Protein AF-A0A843V7G2-F1 (afdb_monomer_lite)

pLDDT: mean 82.31, std 16.36, range [40.59, 98.25]

Sequence (170 aa):
MALDEEIKLLSRSLSGFGVDEQSVISTLGKWPREHRHSFRKERSDFYKPDGHHHKFERLNADHVRQLEVEFARFKNAAILWSMHEWERDARWANNVIHGGHPAVVLIEISCTRTPEELLGARRAYHALFHHSIEEDAAQQVQGAVGDVGVRPPLPPSSSSSSSIRVPLGQ

Foldseek 3Di:
DVLVVLLVQCVVQLDDAAHPVVSVCVSVVPDDPVSVVVSLVVPCVQWPQDPPDSPDTDGDVVSVVSSVVRVVVVVVVVVLVPDDLLLNLLVVLVCVLPVVDDCVSVVCCVVPDDPVSVVSNQVNNCVPPVDGSVVSNVVSVVVVVVVPDDDDDDDDDDPPDDDDDDDDDD

Organism: Colocasia esculenta (NCBI:txid4460)

Secondary structure (DSSP, 8-state):
-HHHHHHHHHHHHTSSSS--HHHHHHHHTT--TTHHHHHHHH-TTTEEEPTTTSS-EEEPHHHHHHHHHHHHHHHHHHHHHHS-HHHHHHHHHHHHHTS---THHHHHHHHHS-HHHHHHHHHHHHHHHSS-HHHHHHHHHHHHHHHS---PPPPPP-------PPPP--

Structure (mmCIF, N/CA/C/O backbone):
data_AF-A0A843V7G2-F1
#
_entry.id   AF-A0A843V7G2-F1
#
loop_
_atom_site.group_PDB
_atom_site.id
_atom_site.type_symbol
_atom_site.label_atom_id
_atom_site.label_alt_id
_atom_site.label_comp_id
_atom_site.label_asym_id
_atom_site.label_entity_id
_atom_site.label_seq_id
_atom_site.pdbx_PDB_ins_code
_atom_site.Cartn_x
_atom_site.Cartn_y
_atom_site.Cartn_z
_atom_site.occupancy
_atom_site.B_iso_or_equiv
_atom_site.auth_seq_id
_atom_site.auth_comp_id
_atom_site.auth_asym_id
_atom_site.auth_atom_id
_atom_site.pdbx_PDB_model_num
ATOM 1 N N . MET A 1 1 ? 29.584 -5.791 -20.719 1.00 58.00 1 MET A N 1
ATOM 2 C CA . MET A 1 1 ? 30.047 -6.492 -19.494 1.00 58.00 1 MET A CA 1
ATOM 3 C C . MET A 1 1 ? 29.517 -5.829 -18.225 1.00 58.00 1 MET A C 1
ATOM 5 O O . MET A 1 1 ? 28.645 -6.427 -17.627 1.00 58.00 1 MET A O 1
ATOM 9 N N . ALA A 1 2 ? 29.947 -4.624 -17.815 1.00 80.25 2 ALA A N 1
ATOM 10 C CA . ALA A 1 2 ? 29.366 -3.973 -16.621 1.00 80.25 2 ALA A CA 1
ATOM 11 C C . ALA A 1 2 ? 27.928 -3.460 -16.851 1.00 80.25 2 ALA A C 1
ATOM 13 O O . ALA A 1 2 ? 27.047 -3.704 -16.035 1.00 80.25 2 ALA A O 1
ATOM 14 N N . LEU A 1 3 ? 27.680 -2.816 -17.998 1.00 84.12 3 LEU A N 1
ATOM 15 C CA . LEU A 1 3 ? 26.371 -2.246 -18.330 1.00 84.12 3 LEU A CA 1
ATOM 16 C C . LEU A 1 3 ? 25.275 -3.311 -18.492 1.00 84.12 3 LEU A C 1
ATOM 18 O O . LEU A 1 3 ? 24.198 -3.153 -17.934 1.00 84.12 3 LEU A O 1
ATOM 22 N N . ASP A 1 4 ? 25.550 -4.402 -19.206 1.00 86.06 4 ASP A N 1
ATOM 23 C CA . ASP A 1 4 ? 24.565 -5.469 -19.446 1.00 86.06 4 ASP A CA 1
ATOM 24 C C . ASP A 1 4 ? 24.128 -6.133 -18.125 1.00 86.06 4 ASP A C 1
ATOM 26 O O . ASP A 1 4 ? 22.961 -6.471 -17.938 1.00 86.06 4 ASP A O 1
ATOM 30 N N . GLU A 1 5 ? 25.051 -6.284 -17.167 1.00 87.56 5 GLU A N 1
ATOM 31 C CA . GLU A 1 5 ? 24.729 -6.794 -15.830 1.00 87.56 5 GLU A CA 1
ATOM 32 C C . GLU A 1 5 ? 23.913 -5.785 -15.010 1.00 87.56 5 GLU A C 1
ATOM 34 O O . GLU A 1 5 ? 22.950 -6.173 -14.350 1.00 8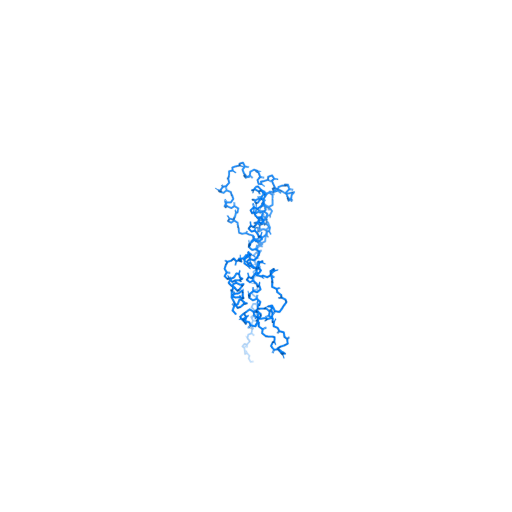7.56 5 GLU A O 1
ATOM 39 N N . GLU A 1 6 ? 24.211 -4.485 -15.101 1.00 89.31 6 GLU A N 1
ATOM 40 C CA . GLU A 1 6 ? 23.381 -3.434 -14.494 1.00 89.31 6 GLU A CA 1
ATOM 41 C C . GLU A 1 6 ? 21.971 -3.383 -15.109 1.00 89.31 6 GLU A C 1
ATOM 43 O O . GLU A 1 6 ? 20.985 -3.218 -14.388 1.00 89.31 6 GLU A O 1
ATOM 48 N N . ILE A 1 7 ? 21.846 -3.572 -16.428 1.00 89.31 7 ILE A N 1
ATOM 49 C CA . ILE A 1 7 ? 20.556 -3.636 -17.128 1.00 89.31 7 ILE A CA 1
ATOM 50 C C . ILE A 1 7 ? 19.748 -4.847 -16.650 1.00 89.31 7 ILE A C 1
ATOM 52 O O . ILE A 1 7 ? 18.564 -4.698 -16.330 1.00 89.31 7 ILE A O 1
ATOM 56 N N . LYS A 1 8 ? 20.371 -6.027 -16.536 1.00 88.50 8 LYS A N 1
ATOM 57 C CA . LYS A 1 8 ? 19.725 -7.231 -15.985 1.00 88.50 8 LYS A CA 1
ATOM 58 C C . LYS A 1 8 ? 19.327 -7.050 -14.525 1.00 88.50 8 LYS A C 1
ATOM 60 O O . LYS A 1 8 ? 18.216 -7.432 -14.156 1.00 88.50 8 LYS A O 1
ATOM 65 N N . LEU A 1 9 ? 20.190 -6.447 -13.707 1.00 89.81 9 LEU A N 1
ATOM 66 C CA . LEU A 1 9 ? 19.906 -6.165 -12.300 1.00 89.81 9 LEU A CA 1
ATOM 67 C C . LEU A 1 9 ? 18.687 -5.247 -12.164 1.00 89.81 9 LEU A C 1
ATOM 69 O O . LEU A 1 9 ? 17.756 -5.573 -11.428 1.00 89.81 9 LEU A O 1
ATOM 73 N N . LEU A 1 10 ? 18.653 -4.157 -12.935 1.00 89.81 10 LEU A N 1
ATOM 74 C CA . LEU A 1 10 ? 17.525 -3.228 -12.983 1.00 89.81 10 LEU A CA 1
ATOM 75 C C . LEU A 1 10 ? 16.262 -3.863 -13.590 1.00 89.81 10 LEU A C 1
ATOM 77 O O . LEU A 1 10 ? 15.138 -3.475 -13.278 1.00 89.81 10 LEU A O 1
ATOM 81 N N . SER A 1 11 ? 16.413 -4.828 -14.498 1.00 88.31 11 SER A N 1
ATOM 82 C CA . SER A 1 11 ? 15.294 -5.634 -14.997 1.00 88.31 11 SER A CA 1
ATOM 83 C C . SER A 1 11 ? 14.693 -6.490 -13.910 1.00 88.31 11 SER A C 1
ATOM 85 O O . SER A 1 11 ? 13.480 -6.455 -13.720 1.00 88.31 11 SER A O 1
ATOM 87 N N . ARG A 1 12 ? 15.536 -7.188 -13.156 1.00 89.31 12 ARG A N 1
ATOM 88 C CA . ARG A 1 12 ? 15.087 -8.036 -12.063 1.00 89.31 12 ARG A CA 1
ATOM 89 C C . ARG A 1 12 ? 14.416 -7.222 -10.958 1.00 89.31 12 ARG A C 1
ATOM 91 O O . ARG A 1 12 ? 13.366 -7.637 -10.485 1.00 89.31 12 ARG A O 1
ATOM 98 N N . SER A 1 13 ? 14.970 -6.062 -10.597 1.00 90.56 13 SER A N 1
ATOM 99 C CA . SER A 1 13 ? 14.420 -5.205 -9.535 1.00 90.56 13 SER A CA 1
ATOM 100 C C . SER A 1 13 ? 13.064 -4.580 -9.868 1.00 90.56 13 SER A C 1
ATOM 102 O O . SER A 1 13 ? 12.342 -4.194 -8.955 1.00 90.56 13 SER A O 1
ATOM 104 N N . LEU A 1 14 ? 12.723 -4.477 -11.157 1.00 88.25 14 LEU A N 1
ATOM 105 C CA . LEU A 1 14 ? 11.458 -3.937 -11.665 1.00 88.25 14 LEU A CA 1
ATOM 106 C C . LEU A 1 14 ? 10.472 -5.033 -12.105 1.00 88.25 14 LEU A C 1
ATOM 108 O O . LEU A 1 14 ? 9.442 -4.724 -12.702 1.00 88.25 14 LEU A O 1
ATOM 112 N N . SER A 1 15 ? 10.801 -6.304 -11.873 1.00 85.50 15 SER A N 1
ATOM 113 C CA . SER A 1 15 ? 10.007 -7.453 -12.308 1.00 85.50 15 SER A CA 1
ATOM 114 C C . SER A 1 15 ? 9.553 -8.296 -11.122 1.00 85.50 15 SER A C 1
ATOM 116 O O . SER A 1 15 ? 10.267 -8.424 -10.132 1.00 85.50 15 SER A O 1
ATOM 118 N N . GLY A 1 16 ? 8.395 -8.938 -11.262 1.00 84.06 16 GLY A N 1
ATOM 119 C CA . GLY A 1 16 ? 7.834 -9.800 -10.226 1.00 84.06 16 GLY A CA 1
ATOM 120 C C . GLY A 1 16 ? 6.973 -9.040 -9.219 1.00 84.06 16 GLY A C 1
ATOM 121 O O . GLY A 1 16 ? 6.267 -8.099 -9.586 1.00 84.06 16 GLY A O 1
ATOM 122 N N . PHE A 1 17 ? 6.984 -9.527 -7.978 1.00 83.44 17 PHE A N 1
ATOM 123 C CA . PHE A 1 17 ? 6.189 -9.031 -6.858 1.00 83.44 17 PHE A CA 1
ATOM 124 C C . PHE A 1 17 ? 7.097 -8.247 -5.907 1.00 83.44 17 PHE A C 1
ATOM 126 O O . PHE A 1 17 ? 8.014 -8.818 -5.319 1.00 83.44 17 PHE A O 1
ATOM 133 N N . GLY A 1 18 ? 6.820 -6.961 -5.741 1.00 83.12 18 GLY A N 1
ATOM 134 C CA . GLY A 1 18 ? 7.693 -5.982 -5.109 1.00 83.12 18 GLY A CA 1
ATOM 135 C C . GLY A 1 18 ? 8.617 -5.281 -6.106 1.00 83.12 18 GLY A C 1
ATOM 136 O O . GLY A 1 18 ? 8.801 -5.720 -7.242 1.00 83.12 18 GLY A O 1
ATOM 137 N N . VAL A 1 19 ? 9.206 -4.178 -5.652 1.00 88.50 19 VAL A N 1
ATOM 138 C CA . VAL A 1 19 ? 10.317 -3.496 -6.318 1.00 88.50 19 VAL A CA 1
ATOM 139 C C . VAL A 1 19 ? 11.510 -3.571 -5.375 1.00 88.50 19 VAL A C 1
ATOM 141 O O . VAL A 1 19 ? 11.350 -3.369 -4.182 1.00 88.50 19 VAL A O 1
ATOM 144 N N . ASP A 1 20 ? 12.705 -3.864 -5.881 1.00 90.81 20 ASP A N 1
ATOM 145 C CA . ASP A 1 20 ? 13.926 -3.683 -5.083 1.00 90.81 20 ASP A CA 1
ATOM 146 C C . ASP A 1 20 ? 14.385 -2.228 -5.225 1.00 90.81 20 ASP A C 1
ATOM 148 O O . ASP A 1 20 ? 15.142 -1.874 -6.138 1.00 90.81 20 ASP A O 1
ATOM 152 N N . GLU A 1 21 ? 13.873 -1.357 -4.349 1.00 88.38 21 GLU A N 1
ATOM 153 C CA . GLU A 1 21 ? 14.086 0.087 -4.446 1.00 88.38 21 GLU A CA 1
ATOM 154 C C . GLU A 1 21 ? 15.564 0.454 -4.297 1.00 88.38 21 GLU A C 1
ATOM 156 O O . GLU A 1 21 ? 16.036 1.378 -4.960 1.00 88.38 21 GLU A O 1
ATOM 161 N N . GLN A 1 22 ? 16.319 -0.284 -3.479 1.00 89.44 22 GLN A N 1
ATOM 162 C CA . GLN A 1 22 ? 17.746 -0.033 -3.271 1.00 89.44 22 GLN A CA 1
ATOM 163 C C . GLN A 1 22 ? 18.543 -0.316 -4.544 1.00 89.44 22 GLN A C 1
ATOM 165 O O . GLN A 1 22 ? 19.365 0.509 -4.959 1.00 89.44 22 GLN A O 1
ATOM 170 N N . SER A 1 23 ? 18.267 -1.433 -5.219 1.00 90.56 23 SER A N 1
ATOM 171 C CA . SER A 1 23 ? 18.882 -1.737 -6.515 1.00 90.56 23 SER A CA 1
ATOM 172 C C . SER A 1 23 ? 18.457 -0.739 -7.592 1.00 90.56 23 SER A C 1
ATOM 174 O O . SER A 1 23 ? 19.298 -0.290 -8.373 1.00 90.56 23 SER A O 1
ATOM 176 N N . VAL A 1 24 ? 17.185 -0.319 -7.619 1.00 90.06 24 VAL A N 1
ATOM 177 C CA . VAL A 1 24 ? 16.699 0.703 -8.565 1.00 90.06 24 VAL A CA 1
ATOM 178 C C . VAL A 1 24 ? 17.412 2.039 -8.349 1.00 90.06 24 VAL A C 1
ATOM 180 O O . VAL A 1 24 ? 17.953 2.594 -9.305 1.00 90.06 24 VAL A O 1
ATOM 183 N N . ILE A 1 25 ? 17.457 2.547 -7.114 1.00 91.19 25 ILE A N 1
ATOM 184 C CA . ILE A 1 25 ? 18.066 3.844 -6.778 1.00 91.19 25 ILE A CA 1
ATOM 185 C C . ILE A 1 25 ? 19.576 3.809 -7.013 1.00 91.19 25 ILE A C 1
ATOM 187 O O . ILE A 1 25 ? 20.124 4.732 -7.613 1.00 91.19 25 ILE A O 1
ATOM 191 N N . SER A 1 26 ? 20.261 2.752 -6.574 1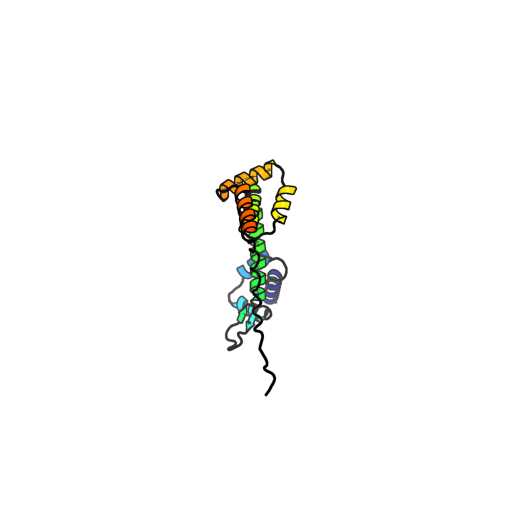.00 90.94 26 SER A N 1
ATOM 192 C CA . SER A 1 26 ? 21.716 2.641 -6.725 1.00 90.94 26 SER A CA 1
ATOM 193 C C . SER A 1 26 ? 22.155 2.498 -8.183 1.00 90.94 26 SER A C 1
ATOM 195 O O . SER A 1 26 ? 23.217 3.014 -8.537 1.00 90.94 26 SER A O 1
ATOM 197 N N . THR A 1 27 ? 21.336 1.854 -9.022 1.00 90.50 27 THR A N 1
ATOM 198 C CA . THR A 1 27 ? 21.589 1.712 -10.462 1.00 90.50 27 THR A CA 1
ATOM 199 C C . THR A 1 27 ? 21.238 3.007 -11.198 1.00 90.50 27 THR A C 1
ATOM 201 O O . THR A 1 27 ? 22.112 3.651 -11.777 1.00 90.50 27 THR A O 1
ATOM 204 N N . LEU A 1 28 ? 19.983 3.467 -11.112 1.00 88.50 28 LEU A N 1
ATOM 205 C CA . LEU A 1 28 ? 19.518 4.662 -11.829 1.00 88.50 28 LEU A CA 1
ATOM 206 C C . LEU A 1 28 ? 20.184 5.955 -11.348 1.00 88.50 28 LEU A C 1
ATOM 208 O O . LEU A 1 28 ? 20.400 6.858 -12.153 1.00 88.50 28 LEU A O 1
ATOM 212 N N . GLY A 1 29 ? 20.537 6.048 -10.064 1.00 89.25 29 GLY A N 1
ATOM 213 C CA . GLY A 1 29 ? 21.202 7.217 -9.485 1.00 89.25 29 GLY A CA 1
ATOM 214 C C . GLY A 1 29 ? 22.630 7.433 -9.992 1.00 89.25 29 GLY A C 1
ATOM 215 O O . GLY A 1 29 ? 23.144 8.544 -9.892 1.00 89.25 29 GLY A O 1
ATOM 216 N N . LYS A 1 30 ? 23.263 6.399 -10.562 1.00 88.00 30 LYS A N 1
ATOM 217 C CA . LYS A 1 30 ? 24.620 6.460 -11.133 1.00 88.00 30 LYS A CA 1
ATOM 218 C C . LYS A 1 30 ? 24.629 6.494 -12.662 1.00 88.00 30 LYS A C 1
ATOM 220 O O . LYS A 1 30 ? 25.678 6.730 -13.252 1.00 88.00 30 LYS A O 1
ATOM 225 N N . TRP A 1 31 ? 23.491 6.237 -13.307 1.00 88.50 31 TRP A N 1
ATOM 226 C CA . TRP A 1 31 ? 23.420 6.036 -14.752 1.00 88.50 31 TRP A CA 1
ATOM 227 C C . TRP A 1 31 ? 23.548 7.335 -15.564 1.00 88.50 31 TRP A C 1
ATOM 229 O O . TRP A 1 31 ? 22.707 8.234 -15.441 1.00 88.50 31 TRP A O 1
ATOM 239 N N . PRO A 1 32 ? 24.528 7.416 -16.484 1.00 84.88 32 PRO A N 1
ATOM 240 C CA . PRO A 1 32 ? 24.582 8.446 -17.513 1.00 84.88 32 PRO A CA 1
ATOM 241 C C . PRO A 1 32 ? 23.384 8.387 -18.471 1.00 84.88 32 PRO A C 1
ATOM 243 O O . PRO A 1 32 ? 22.648 7.397 -18.555 1.00 84.88 32 PRO A O 1
ATOM 246 N N . ARG A 1 33 ? 23.180 9.457 -19.253 1.00 80.50 33 ARG A N 1
ATOM 247 C CA . ARG A 1 33 ? 22.050 9.530 -20.197 1.00 80.50 33 ARG A CA 1
ATOM 248 C C . ARG A 1 33 ? 22.119 8.442 -21.270 1.00 80.50 33 ARG A C 1
ATOM 250 O O . ARG A 1 33 ? 21.070 7.920 -21.643 1.00 80.50 33 ARG A O 1
ATOM 257 N N . GLU A 1 34 ? 23.315 8.085 -21.724 1.00 82.69 34 GLU A N 1
ATOM 258 C CA . GLU A 1 34 ? 23.553 7.060 -22.743 1.00 82.69 34 GLU A CA 1
ATOM 259 C C . GLU A 1 34 ? 23.074 5.655 -22.336 1.00 82.69 34 GLU A C 1
ATOM 261 O O . GLU A 1 34 ? 22.552 4.926 -23.182 1.00 82.69 34 GLU A O 1
ATOM 266 N N . HIS A 1 35 ? 23.128 5.295 -21.047 1.00 86.50 35 HIS A N 1
ATOM 267 C CA . HIS A 1 35 ? 22.710 3.968 -20.565 1.00 86.50 35 HIS A CA 1
ATOM 268 C C . HIS A 1 35 ? 21.201 3.737 -20.728 1.00 86.50 35 HIS A C 1
ATOM 270 O O . HIS A 1 35 ? 20.758 2.611 -20.953 1.00 86.50 35 HIS A O 1
ATOM 276 N N . ARG A 1 36 ? 20.395 4.813 -20.709 1.00 83.19 36 ARG A N 1
ATOM 277 C CA . ARG A 1 36 ? 18.939 4.725 -20.909 1.00 83.19 36 ARG A CA 1
ATOM 278 C C . ARG A 1 36 ? 18.566 4.196 -22.288 1.00 83.19 36 ARG A C 1
ATOM 280 O O . ARG A 1 36 ? 17.533 3.550 -22.415 1.00 83.19 36 ARG A O 1
ATOM 287 N N . HIS A 1 37 ? 19.360 4.489 -23.313 1.00 83.06 37 HIS A N 1
ATOM 288 C CA . HIS A 1 37 ? 19.090 4.001 -24.662 1.00 83.06 37 HIS A CA 1
ATOM 289 C C . HIS A 1 37 ? 19.449 2.515 -24.799 1.00 83.06 37 HIS A C 1
ATOM 291 O O . HIS A 1 37 ? 18.652 1.754 -25.341 1.00 83.06 37 HIS A O 1
ATOM 297 N N . SER A 1 38 ? 20.588 2.082 -24.246 1.00 86.62 38 SER A N 1
ATOM 298 C CA . SER A 1 38 ? 20.968 0.660 -24.216 1.00 86.62 38 SER A CA 1
ATOM 299 C C . SER A 1 38 ? 19.943 -0.184 -23.460 1.00 86.62 38 SER A C 1
ATOM 301 O O . SER A 1 38 ? 19.494 -1.208 -23.961 1.00 86.62 38 SER A O 1
ATOM 303 N N . PHE A 1 39 ? 19.473 0.310 -22.315 1.00 86.44 39 PHE A N 1
ATOM 304 C CA . PHE A 1 39 ? 18.423 -0.333 -21.533 1.00 86.44 39 PHE A CA 1
ATOM 305 C C . PHE A 1 39 ? 17.103 -0.514 -22.294 1.00 86.44 39 PHE A C 1
ATOM 307 O O . PHE A 1 39 ? 16.481 -1.568 -22.199 1.00 86.44 39 PHE A O 1
ATOM 314 N N . ARG A 1 40 ? 16.664 0.495 -23.062 1.00 84.50 40 ARG A N 1
ATOM 315 C CA . ARG A 1 40 ? 15.443 0.370 -23.877 1.00 84.50 40 ARG A CA 1
ATOM 316 C C . ARG A 1 40 ? 15.592 -0.676 -24.974 1.00 84.50 40 ARG A C 1
ATOM 318 O O . ARG A 1 40 ? 14.674 -1.462 -25.178 1.00 84.50 40 ARG A O 1
ATOM 325 N N . LYS A 1 41 ? 16.757 -0.702 -25.631 1.00 82.38 41 LYS A N 1
ATOM 326 C CA . LYS A 1 41 ? 17.068 -1.666 -26.691 1.00 82.38 41 LYS A CA 1
ATOM 327 C C . LYS A 1 41 ? 17.126 -3.102 -26.188 1.00 82.38 41 LYS A C 1
ATOM 329 O O . LYS A 1 41 ? 16.581 -3.984 -26.838 1.00 82.38 41 LYS A O 1
ATOM 334 N N . GLU A 1 42 ? 17.778 -3.337 -25.051 1.00 82.69 42 GLU A N 1
ATOM 335 C CA . GLU A 1 42 ? 17.890 -4.683 -24.476 1.00 82.69 42 GLU A CA 1
ATOM 336 C C . GLU A 1 42 ? 16.564 -5.201 -23.918 1.00 82.69 42 GLU A C 1
ATOM 338 O O . GLU A 1 42 ? 16.365 -6.409 -23.824 1.00 82.69 42 GLU A O 1
ATOM 343 N N . ARG A 1 43 ? 15.636 -4.302 -23.571 1.00 77.00 43 ARG A N 1
ATOM 344 C CA . ARG A 1 43 ? 14.373 -4.654 -22.925 1.00 77.00 43 ARG A CA 1
ATOM 345 C C . ARG A 1 43 ? 13.165 -4.475 -23.851 1.00 77.00 43 ARG A C 1
ATOM 347 O O . ARG A 1 43 ? 12.197 -3.800 -23.495 1.00 77.00 43 ARG A O 1
ATOM 354 N N . SER A 1 44 ? 13.186 -5.118 -25.019 1.00 71.50 44 SER A N 1
ATOM 355 C CA . SER A 1 44 ? 12.081 -5.067 -25.998 1.00 71.50 44 SER A CA 1
ATOM 356 C C . SER A 1 44 ? 10.728 -5.532 -25.441 1.00 71.50 44 SER A C 1
ATOM 358 O O . SER A 1 44 ? 9.683 -5.114 -25.928 1.00 71.50 44 SER A O 1
ATOM 360 N N . ASP A 1 45 ? 10.718 -6.336 -24.377 1.00 74.19 45 ASP A N 1
ATOM 361 C CA . ASP A 1 45 ? 9.483 -6.763 -23.701 1.00 74.1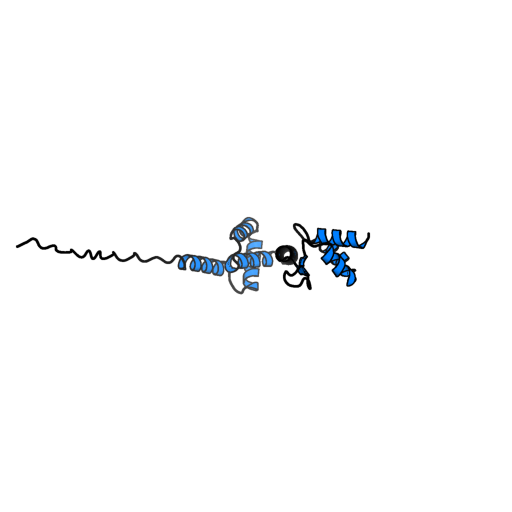9 45 ASP A CA 1
ATOM 362 C C . ASP A 1 45 ? 8.771 -5.592 -22.997 1.00 74.19 45 ASP A C 1
ATOM 364 O O . ASP A 1 45 ? 7.538 -5.529 -22.904 1.00 74.19 45 ASP A O 1
ATOM 368 N N . PHE A 1 46 ? 9.554 -4.622 -22.517 1.00 77.25 46 PHE A N 1
ATOM 369 C CA . PHE A 1 46 ? 9.044 -3.406 -21.894 1.00 77.25 46 PHE A CA 1
ATOM 370 C C . PHE A 1 46 ? 8.768 -2.322 -22.914 1.00 77.25 46 PHE A C 1
ATOM 372 O O . PHE A 1 46 ? 7.878 -1.517 -22.677 1.00 77.25 46 PHE A O 1
ATOM 379 N N . TYR A 1 47 ? 9.478 -2.288 -24.034 1.00 79.31 47 TYR A N 1
ATOM 380 C CA . TYR A 1 47 ? 9.372 -1.206 -25.002 1.00 79.31 47 TYR A CA 1
ATOM 381 C C . TYR A 1 47 ? 8.845 -1.719 -26.341 1.00 79.31 47 TYR A C 1
ATOM 383 O O . TYR A 1 47 ? 9.524 -2.439 -27.063 1.00 79.31 47 TYR A O 1
ATOM 391 N N . LYS A 1 48 ? 7.624 -1.314 -26.696 1.00 76.44 48 LYS A N 1
ATOM 392 C CA . LYS A 1 48 ? 6.994 -1.631 -27.980 1.00 76.44 48 LYS A CA 1
ATOM 393 C C . LYS A 1 48 ? 7.298 -0.520 -28.996 1.00 76.44 48 LYS A C 1
ATOM 395 O O . LYS A 1 48 ? 7.091 0.656 -28.679 1.00 76.44 48 LYS A O 1
ATOM 400 N N . PRO A 1 49 ? 7.761 -0.842 -30.215 1.00 71.44 49 PRO A N 1
ATOM 401 C CA . PRO A 1 49 ? 7.924 0.160 -31.263 1.00 71.44 49 PRO A CA 1
ATOM 402 C C . PRO A 1 49 ? 6.562 0.737 -31.673 1.00 71.44 49 PRO A C 1
ATOM 404 O O . PRO A 1 49 ? 5.585 -0.000 -31.803 1.00 71.44 49 PRO A O 1
ATOM 407 N N . ASP A 1 50 ? 6.487 2.054 -31.883 1.00 68.69 50 ASP A N 1
ATOM 408 C CA . ASP A 1 50 ? 5.246 2.695 -32.326 1.00 68.69 50 ASP A CA 1
ATOM 409 C C . ASP A 1 50 ? 4.959 2.369 -33.805 1.00 68.69 50 ASP A C 1
ATOM 411 O O . ASP A 1 50 ? 5.758 2.676 -34.699 1.00 68.69 50 ASP A O 1
ATOM 415 N N . GLY A 1 51 ? 3.818 1.713 -34.040 1.00 63.38 51 GLY A N 1
ATOM 416 C CA . GLY A 1 51 ? 3.499 0.926 -35.239 1.00 63.38 51 GLY A CA 1
ATOM 417 C C . GLY A 1 51 ? 3.335 1.682 -36.561 1.00 63.38 51 GLY A C 1
ATOM 418 O O . GLY A 1 51 ? 3.003 1.053 -37.557 1.00 63.38 51 GLY A O 1
ATOM 419 N N . HIS A 1 52 ? 3.572 2.995 -36.606 1.00 58.75 52 HIS A N 1
ATOM 420 C CA . HIS A 1 52 ? 3.461 3.775 -37.845 1.00 58.75 52 HIS A CA 1
ATOM 421 C C . HIS A 1 52 ? 4.779 4.361 -38.357 1.00 58.75 52 HIS A C 1
ATOM 423 O O . HIS A 1 52 ? 4.907 4.589 -39.559 1.00 58.75 52 HIS A O 1
ATOM 429 N N . HIS A 1 53 ? 5.770 4.600 -37.490 1.00 59.78 53 HIS A N 1
ATOM 430 C CA . HIS A 1 53 ? 6.989 5.301 -37.909 1.00 59.78 53 HIS A CA 1
ATOM 431 C C . HIS A 1 53 ? 8.294 4.812 -37.266 1.00 59.78 53 HIS A C 1
ATOM 433 O O . HIS A 1 53 ? 9.340 5.318 -37.660 1.00 59.78 53 HIS A O 1
ATOM 439 N N . HIS A 1 54 ? 8.278 3.882 -36.296 1.00 62.62 54 HIS A N 1
ATOM 440 C CA . HIS A 1 54 ? 9.484 3.418 -35.574 1.00 62.62 54 HIS A CA 1
ATOM 441 C C . HIS A 1 54 ? 10.390 4.550 -35.029 1.00 62.62 54 HIS A C 1
ATOM 443 O O . HIS A 1 54 ? 11.564 4.337 -34.742 1.00 62.62 54 HIS A O 1
ATOM 449 N N . LYS A 1 55 ? 9.857 5.773 -34.877 1.00 67.44 55 LYS A N 1
ATOM 450 C CA . LYS A 1 55 ? 10.601 6.957 -34.410 1.00 67.44 55 LYS A CA 1
ATOM 451 C C . LYS A 1 55 ? 10.705 7.025 -32.887 1.00 67.44 55 LYS A C 1
ATOM 453 O O . LYS A 1 55 ? 11.475 7.825 -32.364 1.00 67.44 55 LYS A O 1
ATOM 458 N N . PHE A 1 56 ? 9.901 6.230 -32.185 1.00 72.38 56 PHE A N 1
ATOM 459 C CA . PHE A 1 56 ? 9.790 6.245 -30.736 1.00 72.38 56 PHE A CA 1
ATOM 460 C C . PHE A 1 56 ? 9.403 4.861 -30.197 1.00 72.38 56 PHE A C 1
ATOM 462 O O . PHE A 1 56 ? 8.638 4.120 -30.818 1.00 72.38 56 PHE A O 1
ATOM 469 N N . GLU A 1 57 ? 9.942 4.538 -29.025 1.00 75.88 57 GLU A N 1
ATOM 470 C CA . GLU A 1 57 ? 9.719 3.299 -28.284 1.00 75.88 57 GLU A CA 1
ATOM 471 C C . GLU A 1 57 ? 8.746 3.582 -27.132 1.00 75.88 57 GLU A C 1
ATOM 473 O O . GLU A 1 57 ? 9.068 4.322 -26.198 1.00 75.88 57 GLU A O 1
ATOM 478 N N . ARG A 1 58 ? 7.542 3.007 -27.188 1.00 80.62 58 ARG A N 1
ATOM 479 C CA . ARG A 1 58 ? 6.521 3.169 -26.147 1.00 80.62 58 ARG A CA 1
ATOM 480 C C . ARG A 1 58 ? 6.728 2.143 -25.046 1.00 80.62 58 ARG A C 1
ATOM 482 O O . ARG A 1 58 ? 6.868 0.958 -25.324 1.00 80.62 58 ARG A O 1
ATOM 489 N N . LEU A 1 59 ? 6.667 2.579 -23.792 1.00 81.94 59 LEU A N 1
ATOM 490 C CA . LEU A 1 59 ? 6.620 1.656 -22.661 1.00 81.94 59 LEU A CA 1
ATOM 491 C C . LEU A 1 59 ? 5.304 0.860 -22.708 1.00 81.94 59 LEU A C 1
ATOM 493 O O . LEU A 1 59 ? 4.229 1.412 -22.951 1.00 81.94 59 LEU A O 1
ATOM 497 N N . ASN A 1 60 ? 5.401 -0.448 -22.517 1.00 85.69 60 ASN A N 1
ATOM 498 C CA . ASN A 1 60 ? 4.292 -1.381 -22.550 1.00 85.69 60 ASN A CA 1
ATOM 499 C C . ASN A 1 60 ? 3.338 -1.072 -21.390 1.00 85.69 60 ASN A C 1
ATOM 501 O O . ASN A 1 60 ? 3.755 -1.067 -20.232 1.00 85.69 60 ASN A O 1
ATOM 505 N N . ALA A 1 61 ? 2.065 -0.834 -21.706 1.00 86.44 61 ALA A N 1
ATOM 506 C CA . ALA A 1 61 ? 1.052 -0.446 -20.729 1.00 86.44 61 ALA A CA 1
ATOM 507 C C . ALA A 1 61 ? 0.895 -1.472 -19.595 1.00 86.44 61 ALA A C 1
ATOM 509 O O . ALA A 1 61 ? 0.700 -1.079 -18.449 1.00 86.44 61 ALA A O 1
ATOM 510 N N . ASP A 1 62 ? 1.056 -2.767 -19.884 1.00 86.50 62 ASP A N 1
ATOM 511 C CA . ASP A 1 62 ? 0.978 -3.814 -18.859 1.00 86.50 62 ASP A CA 1
ATOM 512 C C . ASP A 1 62 ? 2.099 -3.675 -17.822 1.00 86.50 62 ASP A C 1
ATOM 514 O O . ASP A 1 62 ? 1.849 -3.766 -16.620 1.00 86.50 62 ASP A O 1
ATOM 518 N N . HIS A 1 63 ? 3.317 -3.370 -18.281 1.00 83.94 63 HIS A N 1
ATOM 519 C CA . HIS A 1 63 ? 4.461 -3.117 -17.408 1.00 83.94 63 HIS A CA 1
ATOM 520 C C . HIS A 1 63 ? 4.319 -1.798 -16.643 1.00 83.94 63 HIS A C 1
ATOM 522 O O . HIS A 1 63 ? 4.688 -1.741 -15.474 1.00 83.94 63 HIS A O 1
ATOM 528 N N . VAL A 1 64 ? 3.754 -0.752 -17.262 1.00 87.56 64 VAL A N 1
ATOM 529 C CA . VAL A 1 64 ? 3.420 0.498 -16.551 1.00 87.56 64 VAL A CA 1
ATOM 530 C C . VAL A 1 64 ? 2.475 0.198 -15.397 1.00 87.56 64 VAL A C 1
ATOM 532 O O . VAL A 1 64 ? 2.785 0.528 -14.257 1.00 87.56 64 VAL A O 1
ATOM 535 N N . ARG A 1 65 ? 1.370 -0.499 -15.678 1.00 90.31 65 ARG A N 1
ATOM 536 C CA . ARG A 1 65 ? 0.369 -0.850 -14.671 1.00 90.31 65 ARG A CA 1
ATOM 537 C C . ARG A 1 65 ? 0.960 -1.712 -13.557 1.00 90.31 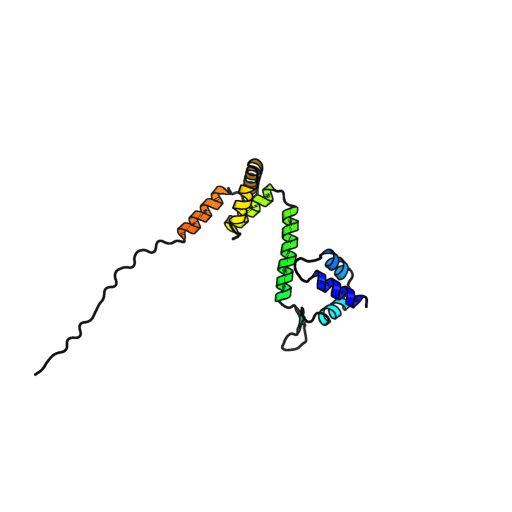65 ARG A C 1
ATOM 539 O O . ARG A 1 65 ? 0.653 -1.491 -12.391 1.00 90.31 65 ARG A O 1
ATOM 546 N N . GLN A 1 66 ? 1.809 -2.684 -13.897 1.00 89.44 66 GLN A N 1
ATOM 547 C CA . GLN A 1 66 ? 2.504 -3.498 -12.899 1.00 89.44 66 GLN A CA 1
ATOM 548 C C . GLN A 1 66 ? 3.357 -2.626 -11.974 1.00 89.44 66 GLN A C 1
ATOM 550 O O . GLN A 1 66 ? 3.230 -2.727 -10.759 1.00 89.44 66 GLN A O 1
ATOM 555 N N . LEU A 1 67 ? 4.186 -1.741 -12.531 1.00 89.44 67 LEU A N 1
ATOM 556 C CA . LEU A 1 67 ? 5.024 -0.853 -11.729 1.00 89.44 67 LEU A CA 1
ATOM 557 C C . LEU A 1 67 ? 4.188 0.090 -10.861 1.00 89.44 67 LEU A C 1
ATOM 559 O O . LEU A 1 67 ? 4.500 0.259 -9.688 1.00 89.44 67 LEU A O 1
ATOM 563 N N . GLU A 1 68 ? 3.110 0.665 -11.395 1.00 91.88 68 GLU A N 1
ATOM 564 C CA . GLU A 1 68 ? 2.195 1.512 -10.623 1.00 91.88 68 GLU A CA 1
ATOM 565 C C . GLU A 1 68 ? 1.628 0.776 -9.406 1.00 91.88 68 GLU A C 1
ATOM 567 O O . GLU A 1 68 ? 1.633 1.326 -8.303 1.00 91.88 68 GLU A O 1
ATOM 572 N N . VAL A 1 69 ? 1.197 -0.476 -9.583 1.00 92.62 69 VAL A N 1
ATOM 573 C CA . VAL A 1 69 ? 0.707 -1.315 -8.483 1.00 92.62 69 VAL A CA 1
ATOM 574 C C . VAL A 1 69 ? 1.817 -1.584 -7.471 1.00 92.62 69 VAL A C 1
ATOM 576 O O . VAL A 1 69 ? 1.616 -1.355 -6.281 1.00 92.62 69 VAL A O 1
ATOM 579 N N . GLU A 1 70 ? 2.994 -2.024 -7.909 1.00 92.06 70 GLU A N 1
ATOM 580 C CA . GLU A 1 70 ? 4.076 -2.405 -6.996 1.00 92.06 70 GLU A CA 1
ATOM 581 C C . GLU A 1 70 ? 4.645 -1.209 -6.215 1.00 92.06 70 GLU A C 1
ATOM 583 O O . GLU A 1 70 ? 4.803 -1.281 -4.993 1.00 92.06 70 GLU A O 1
ATOM 588 N N . PHE A 1 71 ? 4.837 -0.057 -6.863 1.00 90.56 71 PHE A N 1
ATOM 589 C CA . PHE A 1 71 ? 5.235 1.169 -6.167 1.00 90.56 71 PHE A CA 1
ATOM 590 C C . PHE A 1 71 ? 4.138 1.690 -5.232 1.00 90.56 71 PHE A C 1
ATOM 592 O O . PHE A 1 71 ? 4.441 2.172 -4.136 1.00 90.56 71 PHE A O 1
ATOM 599 N N . ALA A 1 72 ? 2.860 1.586 -5.618 1.00 91.62 72 ALA A N 1
ATOM 600 C CA . ALA A 1 72 ? 1.759 1.946 -4.730 1.00 91.62 72 ALA A CA 1
ATOM 601 C C . ALA A 1 72 ? 1.728 1.049 -3.489 1.00 91.62 72 ALA A C 1
ATOM 603 O O . ALA A 1 72 ? 1.519 1.550 -2.386 1.00 91.62 72 ALA A O 1
ATOM 604 N N . ARG A 1 73 ? 1.991 -0.253 -3.643 1.00 89.00 73 ARG A N 1
ATOM 605 C CA . ARG A 1 73 ? 2.069 -1.201 -2.528 1.00 89.00 73 ARG A CA 1
ATOM 606 C C . ARG A 1 73 ? 3.176 -0.837 -1.546 1.00 89.00 73 ARG A C 1
ATOM 608 O O . ARG A 1 73 ? 2.890 -0.746 -0.353 1.00 89.00 73 ARG A O 1
ATOM 615 N N . PHE A 1 74 ? 4.391 -0.567 -2.029 1.00 87.19 74 PHE A N 1
ATOM 616 C CA . PHE A 1 74 ? 5.498 -0.133 -1.171 1.00 87.19 74 PHE A CA 1
ATOM 617 C C . PHE A 1 74 ? 5.168 1.170 -0.435 1.00 87.19 74 PHE A C 1
ATOM 619 O O . PHE A 1 74 ? 5.249 1.235 0.792 1.00 87.19 74 PHE A O 1
ATOM 626 N N . LYS A 1 75 ? 4.708 2.189 -1.173 1.00 91.56 75 LYS A N 1
ATOM 627 C CA . LYS A 1 75 ? 4.296 3.477 -0.603 1.00 91.56 75 LYS A CA 1
ATOM 628 C C . LYS A 1 75 ? 3.246 3.291 0.494 1.00 91.56 75 LYS A C 1
ATOM 630 O O . LYS A 1 75 ? 3.381 3.853 1.576 1.00 91.56 75 LYS A O 1
ATOM 635 N N . ASN A 1 76 ? 2.208 2.501 0.227 1.00 90.44 76 ASN A N 1
ATOM 636 C CA . ASN A 1 76 ? 1.123 2.277 1.176 1.00 90.44 76 ASN A CA 1
ATOM 637 C C . ASN A 1 76 ? 1.615 1.532 2.422 1.00 90.44 76 ASN A C 1
ATOM 639 O O . ASN A 1 76 ? 1.244 1.912 3.528 1.00 90.44 76 ASN A O 1
ATOM 643 N N . ALA A 1 77 ? 2.480 0.526 2.267 1.00 89.81 77 ALA A N 1
ATOM 644 C CA . ALA A 1 77 ? 3.076 -0.187 3.394 1.00 89.81 77 ALA A CA 1
ATOM 645 C C . ALA A 1 77 ? 3.935 0.740 4.269 1.00 89.81 77 ALA A C 1
ATOM 647 O O . ALA A 1 77 ? 3.781 0.738 5.489 1.00 89.81 77 ALA A O 1
ATOM 648 N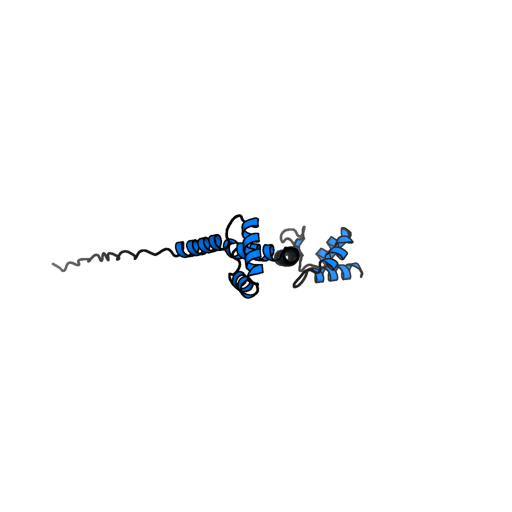 N . ALA A 1 78 ? 4.781 1.574 3.654 1.00 92.06 78 ALA A N 1
ATOM 649 C CA . ALA A 1 78 ? 5.614 2.541 4.367 1.00 92.06 78 ALA A CA 1
ATOM 650 C C . ALA A 1 78 ? 4.769 3.568 5.139 1.00 92.06 78 ALA A C 1
ATOM 652 O O . ALA A 1 78 ? 5.020 3.825 6.317 1.00 92.06 78 ALA A O 1
ATOM 653 N N . ILE A 1 79 ? 3.723 4.104 4.499 1.00 93.50 79 ILE A N 1
ATOM 654 C CA . ILE A 1 79 ? 2.780 5.033 5.132 1.00 93.50 79 ILE A CA 1
ATOM 655 C C . ILE A 1 79 ? 2.074 4.355 6.312 1.00 93.50 79 ILE A C 1
ATOM 657 O O . ILE A 1 79 ? 2.110 4.885 7.420 1.00 93.50 79 ILE A O 1
ATOM 661 N N . LEU A 1 80 ? 1.486 3.171 6.106 1.00 91.38 80 LEU A N 1
ATOM 662 C CA . LEU A 1 80 ? 0.781 2.436 7.159 1.00 91.38 80 LEU A CA 1
ATOM 663 C C . LEU A 1 80 ? 1.698 2.153 8.347 1.00 91.38 80 LEU A C 1
ATOM 665 O O . LEU A 1 80 ? 1.292 2.381 9.485 1.00 91.38 80 LEU A O 1
ATOM 669 N N . TRP A 1 81 ? 2.928 1.703 8.094 1.00 92.56 81 TRP A N 1
ATOM 670 C CA . TRP A 1 81 ? 3.916 1.435 9.137 1.00 92.56 81 TRP A CA 1
ATOM 671 C C . TRP A 1 81 ? 4.246 2.684 9.963 1.00 92.56 81 TRP A C 1
ATOM 673 O O . TRP A 1 81 ? 4.363 2.586 11.180 1.00 92.56 81 TRP A O 1
ATOM 683 N N . SER A 1 82 ? 4.320 3.855 9.325 1.00 96.12 82 SER A N 1
ATOM 684 C CA . SER A 1 82 ? 4.626 5.126 9.997 1.00 96.12 82 SER A CA 1
ATOM 685 C C . SER A 1 82 ? 3.467 5.736 10.799 1.00 96.12 82 SER A C 1
ATOM 687 O O . SER A 1 82 ? 3.696 6.627 11.615 1.00 96.12 82 SER A O 1
ATOM 689 N N . MET A 1 83 ? 2.228 5.286 10.576 1.00 95.62 83 MET A N 1
ATOM 690 C CA . MET A 1 83 ? 1.042 5.807 11.264 1.00 95.62 83 MET A CA 1
ATOM 691 C C . MET A 1 83 ? 0.918 5.275 12.691 1.00 95.62 83 MET A C 1
ATOM 693 O O . MET A 1 83 ? 1.213 4.107 12.959 1.00 95.62 83 MET A O 1
ATOM 697 N N . HIS A 1 84 ? 0.359 6.110 13.572 1.00 97.12 84 HIS A N 1
ATOM 698 C CA . HIS A 1 84 ? -0.143 5.660 14.867 1.00 97.12 84 HIS A CA 1
ATOM 699 C C . HIS A 1 84 ? -1.197 4.561 14.658 1.00 97.12 84 HIS A C 1
ATOM 701 O O . HIS A 1 84 ? -2.042 4.672 13.769 1.00 97.12 84 HIS A O 1
ATOM 707 N N . GLU A 1 85 ? -1.189 3.516 15.485 1.00 95.50 85 GLU A N 1
ATOM 708 C CA . GLU A 1 85 ? -2.100 2.367 15.351 1.00 95.50 85 GLU A CA 1
ATOM 709 C C . GLU A 1 85 ? -3.583 2.778 15.344 1.00 95.50 85 GLU A C 1
ATOM 711 O O . GLU A 1 85 ? -4.335 2.367 14.465 1.00 95.50 85 GLU A O 1
ATOM 716 N N . TRP A 1 86 ? -3.981 3.699 16.228 1.00 97.88 86 TRP A N 1
ATOM 717 C CA . TRP A 1 86 ? -5.340 4.256 16.245 1.00 97.88 86 TRP A CA 1
ATOM 718 C C . TRP A 1 86 ? -5.707 5.021 14.966 1.00 97.88 86 TRP A C 1
ATOM 720 O O . TRP A 1 86 ? -6.829 4.896 14.484 1.00 97.88 86 TRP A O 1
ATOM 730 N N . GLU A 1 87 ? -4.780 5.803 14.400 1.00 97.38 87 GLU A N 1
ATOM 731 C CA . GLU A 1 87 ? -5.009 6.488 13.119 1.00 97.38 87 GLU A CA 1
ATOM 732 C C . GLU A 1 87 ? -5.146 5.472 11.983 1.00 97.38 87 GLU A C 1
ATOM 734 O O . GLU A 1 87 ? -6.008 5.623 11.116 1.00 97.38 87 GLU A O 1
ATOM 739 N N . ARG A 1 88 ? -4.311 4.430 11.990 1.00 96.44 88 ARG A N 1
ATOM 740 C CA . ARG A 1 88 ? -4.333 3.371 10.983 1.00 96.44 88 ARG A CA 1
ATOM 741 C C . ARG A 1 88 ? -5.696 2.685 10.945 1.00 96.44 88 ARG A C 1
ATOM 743 O O . ARG A 1 88 ? -6.296 2.592 9.876 1.00 96.44 88 ARG A O 1
ATOM 750 N N . ASP A 1 89 ? -6.190 2.256 12.101 1.00 96.62 89 ASP A N 1
ATOM 751 C CA . ASP A 1 89 ? -7.475 1.564 12.215 1.00 96.62 89 ASP A CA 1
ATOM 752 C C . ASP A 1 89 ? -8.647 2.506 11.873 1.00 96.62 89 ASP A C 1
ATOM 754 O O . ASP A 1 89 ? -9.576 2.107 11.169 1.00 96.62 89 ASP A O 1
ATOM 758 N N . ALA A 1 90 ? -8.567 3.788 12.254 1.00 97.00 90 ALA A N 1
ATOM 759 C CA . ALA A 1 90 ? -9.551 4.801 11.870 1.00 97.00 90 ALA A CA 1
ATOM 760 C C . ALA A 1 90 ? -9.620 5.017 10.347 1.00 97.00 90 ALA A C 1
ATOM 762 O O . ALA A 1 90 ? -10.702 5.034 9.758 1.00 97.00 90 ALA A O 1
ATOM 763 N N . ARG A 1 91 ? -8.471 5.151 9.677 1.00 95.75 91 ARG A N 1
ATOM 764 C CA . ARG A 1 91 ? -8.424 5.299 8.214 1.00 95.75 91 ARG A CA 1
ATOM 765 C C . ARG A 1 91 ? -8.936 4.053 7.501 1.00 95.75 91 ARG A C 1
ATOM 767 O O . ARG A 1 91 ? -9.634 4.186 6.498 1.00 95.75 91 ARG A O 1
ATOM 774 N N . TRP A 1 92 ? -8.632 2.860 8.013 1.00 95.25 92 TRP A N 1
ATOM 775 C CA . TRP A 1 92 ? -9.191 1.621 7.473 1.00 95.25 92 TRP A CA 1
ATOM 776 C C . TRP A 1 92 ? -10.707 1.563 7.615 1.00 95.25 92 TRP A C 1
ATOM 778 O O . TRP A 1 92 ? -11.375 1.218 6.642 1.00 95.25 92 TRP A O 1
ATOM 788 N N . ALA A 1 93 ? -11.259 1.968 8.761 1.00 95.75 93 ALA A N 1
ATOM 789 C CA . ALA A 1 93 ? -12.704 2.053 8.934 1.00 95.75 93 ALA A CA 1
ATOM 790 C C . ALA A 1 93 ? -13.344 2.998 7.906 1.00 95.75 93 ALA A C 1
ATOM 792 O O . ALA A 1 93 ? -14.281 2.604 7.214 1.00 95.75 93 ALA A O 1
ATOM 793 N N . ASN A 1 94 ? -12.773 4.190 7.714 1.00 95.38 94 ASN A N 1
ATOM 794 C CA . ASN A 1 94 ? -13.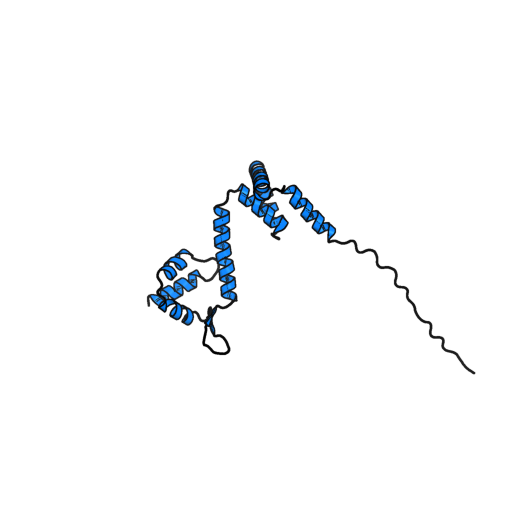263 5.162 6.733 1.00 95.38 94 ASN A CA 1
ATOM 795 C C . ASN A 1 94 ? -13.204 4.604 5.300 1.00 95.38 94 ASN A C 1
ATOM 797 O O . ASN A 1 94 ? -14.135 4.758 4.515 1.00 95.38 94 ASN A O 1
ATOM 801 N N . ASN A 1 95 ? -12.116 3.910 4.964 1.00 93.69 95 ASN A N 1
ATOM 802 C CA . ASN A 1 95 ? -11.925 3.278 3.662 1.00 93.69 95 ASN A CA 1
ATOM 803 C C . ASN A 1 95 ? -12.900 2.118 3.406 1.00 93.69 95 ASN A C 1
ATOM 805 O O . ASN A 1 95 ? -13.279 1.887 2.259 1.00 93.69 95 ASN A O 1
ATOM 809 N N . VAL A 1 96 ? -13.310 1.380 4.438 1.00 94.62 96 VAL A N 1
ATOM 810 C CA . VAL A 1 96 ? -14.341 0.339 4.309 1.00 94.62 96 VAL A CA 1
ATOM 811 C C . VAL A 1 96 ? -15.721 0.963 4.140 1.00 94.62 96 VAL A C 1
ATOM 813 O O . VAL A 1 96 ? -16.469 0.536 3.267 1.00 94.62 96 VAL A O 1
ATOM 816 N N . ILE A 1 97 ? -16.045 1.987 4.933 1.00 93.62 97 ILE A N 1
ATOM 817 C CA . ILE A 1 97 ? -17.363 2.627 4.886 1.00 93.62 97 ILE A CA 1
ATOM 818 C C . ILE A 1 97 ? -17.556 3.373 3.560 1.00 93.62 97 ILE A C 1
ATOM 820 O O . ILE A 1 97 ? -18.563 3.162 2.892 1.00 93.62 97 ILE A O 1
ATOM 824 N N . HIS A 1 98 ? -16.580 4.181 3.138 1.00 91.62 98 HIS A N 1
ATOM 825 C CA . HIS A 1 98 ? -16.721 5.092 1.991 1.00 91.62 98 HIS A CA 1
ATOM 826 C C . HIS A 1 98 ? -15.905 4.682 0.758 1.00 91.62 98 HIS A C 1
ATOM 828 O O . HIS A 1 98 ? -16.250 5.032 -0.367 1.00 91.62 98 HIS A O 1
ATOM 834 N N . GLY A 1 99 ? -14.799 3.960 0.950 1.00 82.94 99 GLY A N 1
ATOM 835 C CA . GLY A 1 99 ? -13.792 3.691 -0.087 1.00 82.94 99 GLY A CA 1
ATOM 836 C C . GLY A 1 99 ? -13.945 2.360 -0.829 1.00 82.94 99 GLY A C 1
ATOM 837 O O . GLY A 1 99 ? -13.069 2.012 -1.619 1.00 82.94 99 GLY A O 1
ATOM 838 N N . GLY A 1 100 ? -15.014 1.598 -0.579 1.00 83.81 100 GLY A N 1
ATOM 839 C CA . GLY A 1 100 ? -15.276 0.324 -1.261 1.00 83.81 100 GLY A CA 1
ATOM 840 C C . GLY A 1 100 ? -14.334 -0.819 -0.866 1.00 83.81 100 GLY A C 1
ATOM 841 O O . GLY A 1 100 ? -14.240 -1.816 -1.584 1.00 83.81 100 GLY A O 1
ATOM 842 N N . HIS A 1 101 ? -13.623 -0.695 0.259 1.00 89.31 101 HIS A N 1
ATOM 843 C CA . HIS A 1 101 ? -12.837 -1.799 0.806 1.00 89.31 101 HIS A CA 1
ATOM 844 C C . HIS A 1 101 ? -13.737 -2.878 1.430 1.00 89.31 101 HIS A C 1
ATOM 846 O O . HIS A 1 101 ? -14.822 -2.578 1.930 1.00 89.31 101 HIS A O 1
ATOM 852 N N . PRO A 1 102 ? -13.308 -4.153 1.426 1.00 90.81 102 PRO A N 1
ATOM 853 C CA . PRO A 1 102 ? -14.144 -5.245 1.901 1.00 90.81 102 PRO A CA 1
ATOM 854 C C . PRO A 1 102 ? -14.382 -5.156 3.414 1.00 90.81 102 PRO A C 1
ATOM 856 O O . PRO A 1 102 ? -13.450 -4.944 4.192 1.00 90.81 102 PRO A O 1
ATOM 859 N N . ALA A 1 103 ? -15.623 -5.421 3.835 1.00 91.00 103 ALA A N 1
ATOM 860 C CA . ALA A 1 103 ? -16.043 -5.378 5.241 1.00 91.00 103 ALA A CA 1
ATOM 861 C C . ALA A 1 103 ? -15.236 -6.310 6.167 1.00 91.00 103 ALA A C 1
ATOM 863 O O . ALA A 1 103 ? -15.182 -6.082 7.374 1.00 91.00 103 ALA A O 1
ATOM 864 N N . VAL A 1 104 ? -14.560 -7.323 5.608 1.00 95.00 104 VAL A N 1
ATOM 865 C CA . VAL A 1 104 ? -13.658 -8.222 6.347 1.00 95.00 104 VAL A CA 1
ATOM 866 C C . VAL A 1 104 ? -12.565 -7.471 7.113 1.00 95.00 104 VAL A C 1
ATOM 868 O O . VAL A 1 104 ? -12.180 -7.917 8.186 1.00 95.00 104 VAL A O 1
ATOM 871 N N . VAL A 1 105 ? -12.124 -6.306 6.626 1.00 94.31 105 VAL A N 1
ATOM 872 C CA . VAL A 1 105 ? -11.114 -5.485 7.312 1.00 94.31 105 VAL A CA 1
ATOM 873 C C . VAL A 1 105 ? -11.643 -4.955 8.650 1.00 94.31 105 VAL A C 1
ATOM 875 O O . VAL A 1 105 ? -10.923 -4.967 9.643 1.00 94.31 105 VAL A O 1
ATOM 878 N N . LEU A 1 106 ? -12.915 -4.543 8.722 1.00 94.06 106 LEU A N 1
ATOM 879 C CA . LEU A 1 106 ? -13.528 -4.121 9.989 1.00 94.06 106 LEU A CA 1
ATOM 880 C C . LEU A 1 106 ? -13.695 -5.293 10.957 1.00 94.06 106 LEU A C 1
ATOM 882 O O . LEU A 1 106 ? -13.472 -5.129 12.155 1.00 94.06 106 LEU A O 1
ATOM 886 N N . ILE A 1 107 ? -14.054 -6.471 10.436 1.00 95.19 107 ILE A N 1
ATOM 887 C CA . ILE A 1 107 ? -14.145 -7.697 11.237 1.00 95.19 107 ILE A CA 1
ATOM 888 C C . ILE A 1 107 ? -12.775 -7.999 11.849 1.00 95.19 107 ILE A C 1
ATOM 890 O O . ILE A 1 107 ? -12.675 -8.152 13.063 1.00 95.19 107 ILE A O 1
ATOM 894 N N . GLU A 1 108 ? -11.716 -7.992 11.039 1.00 96.38 108 GLU A N 1
ATOM 895 C CA . GLU A 1 108 ? -10.341 -8.208 11.494 1.00 96.38 108 GLU A CA 1
ATOM 896 C C . GLU A 1 108 ? -9.939 -7.223 12.598 1.00 96.38 108 GLU A C 1
ATOM 898 O O . GLU A 1 108 ? -9.505 -7.657 13.666 1.00 96.38 108 GLU A O 1
ATOM 903 N N . ILE A 1 109 ? -10.149 -5.918 12.396 1.00 95.44 109 ILE A N 1
ATOM 904 C CA . ILE A 1 109 ? -9.842 -4.895 13.409 1.00 95.44 109 ILE A CA 1
ATOM 905 C C . ILE A 1 109 ? -10.634 -5.166 14.697 1.00 95.44 109 ILE A C 1
ATOM 907 O O . ILE A 1 109 ? -10.060 -5.204 15.782 1.00 95.44 109 ILE A O 1
ATOM 911 N N . SER A 1 110 ? -11.940 -5.424 14.597 1.00 94.75 110 SER A N 1
ATOM 912 C CA . SER A 1 110 ? -12.799 -5.650 15.768 1.00 94.75 110 SER A CA 1
ATOM 913 C C . SER A 1 110 ? -12.446 -6.912 16.563 1.00 94.75 110 SER A C 1
ATOM 915 O O . SER A 1 110 ? -12.603 -6.929 17.781 1.00 94.75 110 SER A O 1
ATOM 917 N N . CYS A 1 111 ? -11.961 -7.959 15.889 1.00 97.00 111 CYS A N 1
ATOM 918 C CA . CYS A 1 111 ? -11.636 -9.240 16.513 1.00 97.00 111 CYS A CA 1
ATOM 919 C C . CYS A 1 111 ? -10.196 -9.320 17.032 1.00 97.00 111 CYS A C 1
ATOM 921 O O . CYS A 1 111 ? -9.904 -10.195 17.845 1.00 97.00 111 CYS A O 1
ATOM 923 N N . THR A 1 112 ? -9.292 -8.457 16.558 1.00 97.25 112 THR A N 1
ATOM 924 C CA . THR A 1 112 ? -7.865 -8.498 16.926 1.00 97.25 112 THR A CA 1
ATOM 925 C C . THR A 1 112 ? -7.447 -7.399 17.897 1.00 97.25 112 THR A C 1
ATOM 927 O O . THR A 1 112 ? -6.421 -7.550 18.558 1.00 97.25 112 THR A O 1
ATOM 930 N N . ARG A 1 113 ? -8.224 -6.315 18.011 1.00 97.25 113 ARG A N 1
ATOM 931 C CA . ARG A 1 113 ? -7.933 -5.191 18.909 1.00 97.25 113 ARG A CA 1
ATOM 932 C C . ARG A 1 113 ? -8.591 -5.335 20.273 1.00 97.25 113 ARG A C 1
ATOM 934 O O . ARG A 1 113 ? -9.716 -5.811 20.413 1.00 97.25 113 ARG A O 1
ATOM 941 N N . THR A 1 114 ? -7.885 -4.857 21.283 1.00 98.06 114 THR A N 1
ATOM 942 C CA . THR A 1 114 ? -8.384 -4.678 22.645 1.00 98.06 114 THR A CA 1
ATOM 943 C C . THR A 1 114 ? -9.443 -3.568 22.707 1.00 98.06 114 THR A C 1
ATOM 945 O O . THR A 1 114 ? -9.477 -2.679 21.847 1.00 98.06 114 THR A O 1
ATOM 948 N N . PRO A 1 115 ? -10.317 -3.565 23.730 1.00 97.44 115 PRO A N 1
ATOM 949 C CA . PRO A 1 115 ? -11.303 -2.500 23.917 1.00 97.44 115 PRO A CA 1
ATOM 950 C C . PRO A 1 115 ? -10.685 -1.094 23.970 1.00 97.44 115 PRO A C 1
ATOM 952 O O . PRO A 1 115 ? -11.263 -0.145 23.433 1.00 97.44 115 PRO A O 1
ATOM 955 N N . GLU A 1 116 ? -9.509 -0.960 24.581 1.00 97.94 116 GLU A N 1
ATOM 956 C CA . GLU A 1 116 ? -8.762 0.292 24.696 1.00 97.94 116 GLU A CA 1
ATOM 957 C C . GLU A 1 116 ? -8.260 0.781 23.333 1.00 97.94 116 GLU A C 1
ATOM 959 O O . GLU A 1 116 ? -8.440 1.954 22.999 1.00 97.94 116 GLU A O 1
ATOM 964 N N . GLU A 1 117 ? -7.697 -0.111 22.514 1.00 98.00 117 GLU A N 1
ATOM 965 C CA . GLU A 1 117 ? -7.278 0.202 21.141 1.00 98.00 117 GLU A CA 1
ATOM 966 C C . GLU A 1 117 ? -8.476 0.607 20.273 1.00 98.00 117 GLU A C 1
ATOM 968 O O . GLU A 1 117 ? -8.408 1.603 19.552 1.00 98.00 117 GLU A O 1
ATOM 973 N N . LEU A 1 118 ? -9.611 -0.093 20.394 1.00 97.75 118 LEU A N 1
ATOM 974 C CA . LEU A 1 118 ? -10.846 0.253 19.680 1.00 97.75 118 LEU A CA 1
ATOM 975 C C . LEU A 1 118 ? -11.412 1.612 20.112 1.00 97.75 118 LEU A C 1
ATOM 977 O O . LEU A 1 118 ? -12.005 2.330 19.303 1.00 97.75 118 LEU A O 1
ATOM 981 N N . LEU A 1 119 ? -11.273 1.981 21.386 1.00 97.81 119 LEU A N 1
ATOM 982 C CA . LEU A 1 119 ? -11.642 3.314 21.863 1.00 97.81 119 LEU A CA 1
ATOM 983 C C . LEU A 1 119 ? -10.682 4.381 21.318 1.00 97.81 119 LEU A C 1
ATOM 985 O O . LEU A 1 119 ? -11.123 5.463 20.925 1.00 97.81 119 LEU A O 1
ATOM 989 N N . GLY A 1 120 ? -9.386 4.073 21.259 1.00 98.25 120 GLY A N 1
ATOM 990 C CA . GLY A 1 120 ? -8.369 4.910 20.630 1.00 98.25 120 GLY A CA 1
ATOM 991 C C . GLY A 1 120 ? -8.666 5.176 19.155 1.00 98.25 120 GLY A C 1
ATOM 992 O O . GLY A 1 120 ? -8.703 6.334 18.737 1.00 98.25 120 GLY A O 1
ATOM 993 N N . ALA A 1 121 ? -8.976 4.129 18.387 1.00 98.00 121 ALA A N 1
ATOM 994 C CA . ALA A 1 121 ? -9.353 4.228 16.978 1.00 98.00 121 ALA A CA 1
ATOM 995 C C . ALA A 1 121 ? -10.611 5.085 16.773 1.00 98.00 121 ALA A C 1
ATOM 997 O O . ALA A 1 121 ? -10.635 5.941 15.893 1.00 98.00 121 ALA A O 1
ATOM 998 N N . ARG A 1 122 ? -11.629 4.942 17.634 1.00 97.75 122 ARG A N 1
ATOM 999 C CA . ARG A 1 122 ? -12.833 5.794 17.601 1.00 97.75 122 ARG A CA 1
ATOM 1000 C C . ARG A 1 122 ? -12.516 7.270 17.834 1.00 97.75 122 ARG A C 1
ATOM 1002 O O . ARG A 1 122 ? -13.009 8.130 17.106 1.00 97.75 122 ARG A O 1
ATOM 1009 N N . ARG A 1 123 ? -11.650 7.576 18.805 1.00 98.12 123 ARG A N 1
ATOM 1010 C CA . ARG A 1 123 ? -11.185 8.953 19.055 1.00 98.12 123 ARG A CA 1
ATOM 1011 C C . ARG A 1 123 ? -10.394 9.506 17.871 1.00 98.12 123 ARG A C 1
ATOM 1013 O O . ARG A 1 123 ? -10.622 10.646 17.477 1.00 98.12 123 ARG A O 1
ATOM 1020 N N . ALA A 1 124 ? -9.497 8.704 17.296 1.00 98.25 124 ALA A N 1
ATOM 1021 C CA . ALA A 1 124 ? -8.717 9.089 16.124 1.00 98.25 124 ALA A CA 1
ATOM 1022 C C . ALA A 1 124 ? -9.615 9.342 14.905 1.00 98.25 124 ALA A C 1
ATOM 1024 O O . ALA A 1 124 ? -9.434 10.341 14.220 1.00 98.25 124 ALA A O 1
ATOM 1025 N N . TYR A 1 125 ? -10.625 8.502 14.676 1.00 98.25 125 TYR A N 1
ATOM 1026 C CA . TYR A 1 125 ? -11.595 8.687 13.598 1.00 98.25 125 TYR A CA 1
ATOM 1027 C C . TYR A 1 125 ? -12.344 10.009 13.727 1.00 98.25 125 TYR A C 1
ATOM 1029 O O . TYR A 1 125 ? -12.353 10.805 12.792 1.00 98.25 125 TYR A O 1
ATOM 1037 N N . HIS A 1 126 ? -12.889 10.290 14.911 1.00 97.94 126 HIS A N 1
ATOM 1038 C CA . HIS A 1 126 ? -13.577 11.551 15.166 1.00 97.94 126 HIS A CA 1
ATOM 1039 C C . HIS A 1 126 ? -12.652 12.764 14.989 1.00 97.94 126 HIS A C 1
ATOM 1041 O O . HIS A 1 126 ? -13.071 13.803 14.481 1.00 97.94 126 HIS A O 1
ATOM 1047 N N . ALA A 1 127 ? -11.379 12.648 15.375 1.00 97.88 127 ALA A N 1
ATOM 1048 C CA . ALA A 1 127 ? -10.397 13.711 15.176 1.00 97.88 127 ALA A CA 1
ATOM 1049 C C . ALA A 1 127 ? -10.028 13.929 13.696 1.00 97.88 127 ALA A C 1
ATOM 1051 O O . ALA A 1 127 ? -9.816 15.070 13.295 1.00 97.88 127 ALA A O 1
ATOM 1052 N N . LEU A 1 128 ? -9.945 12.857 12.899 1.00 97.00 128 LEU A N 1
ATOM 1053 C CA . LEU A 1 128 ? -9.533 12.897 11.491 1.00 97.00 128 LEU A CA 1
ATOM 1054 C C . LEU A 1 128 ? -10.668 13.283 10.538 1.00 97.00 128 LEU A C 1
ATOM 1056 O O . LEU A 1 128 ? -10.419 13.975 9.554 1.00 97.00 128 LEU A O 1
ATOM 1060 N N . PHE A 1 129 ? -11.884 12.809 10.808 1.00 96.31 129 PHE A N 1
ATOM 1061 C CA . PHE A 1 129 ? -13.016 12.909 9.885 1.00 96.31 129 PHE A CA 1
ATOM 1062 C C . PHE A 1 129 ? -14.161 13.770 10.413 1.00 96.31 129 PHE A C 1
ATOM 1064 O O . PHE A 1 129 ? -15.066 14.071 9.652 1.00 96.31 129 PHE A O 1
ATOM 1071 N N . HIS A 1 130 ? -14.133 14.198 11.679 1.00 95.69 130 HIS A N 1
ATOM 1072 C CA . HIS A 1 130 ? -15.209 14.984 12.306 1.00 95.69 130 HIS A CA 1
ATOM 1073 C C . HIS A 1 130 ? -16.581 14.286 12.327 1.00 95.69 130 HIS A C 1
ATOM 1075 O O . HIS A 1 130 ? -17.607 14.941 12.491 1.00 95.69 130 HIS A O 1
ATOM 1081 N N . HIS A 1 131 ? -16.581 12.958 12.213 1.00 94.00 131 HIS A N 1
ATOM 1082 C CA . HIS A 1 131 ? -17.756 12.092 12.258 1.00 94.00 131 HIS A CA 1
ATOM 1083 C C . HIS A 1 131 ? -17.543 10.948 13.256 1.00 94.00 131 HIS A C 1
ATOM 1085 O O . HIS A 1 131 ? -16.416 10.656 13.666 1.00 94.00 131 HIS A O 1
ATOM 1091 N N . SER A 1 132 ? -18.626 10.293 13.669 1.00 94.94 132 SER A N 1
ATOM 1092 C CA . SER A 1 132 ? -18.567 9.035 14.422 1.00 94.94 132 SER A CA 1
ATOM 1093 C C . SER A 1 132 ? -18.508 7.852 13.452 1.00 94.94 132 SER A C 1
ATOM 1095 O O . SER A 1 132 ? -19.217 7.835 12.448 1.00 94.94 132 SER A O 1
ATOM 1097 N N . ILE A 1 133 ? -17.699 6.834 13.779 1.00 94.69 133 ILE A N 1
ATOM 1098 C CA . ILE A 1 133 ? -17.652 5.572 13.016 1.00 94.69 133 ILE A CA 1
ATOM 1099 C C . ILE A 1 133 ? -19.047 4.945 12.941 1.00 94.69 133 ILE A C 1
ATOM 1101 O O . ILE A 1 133 ? -19.457 4.436 11.901 1.00 94.69 133 ILE A O 1
ATOM 1105 N N . GLU A 1 134 ? -19.759 4.951 14.064 1.00 93.69 134 GLU A N 1
ATOM 1106 C CA . GLU A 1 134 ? -21.078 4.352 14.212 1.00 93.69 134 GLU A CA 1
ATOM 1107 C C . GLU A 1 134 ? -22.131 5.072 13.360 1.00 93.69 134 GLU A C 1
ATOM 1109 O O . GLU A 1 134 ? -22.976 4.418 12.748 1.00 93.69 134 GLU A O 1
ATOM 1114 N N . GLU A 1 135 ? -22.060 6.403 13.293 1.00 93.31 135 GLU A N 1
ATOM 1115 C CA . GLU A 1 135 ? -22.944 7.214 12.456 1.00 93.31 135 GLU A CA 1
ATOM 1116 C C . GLU A 1 135 ? -22.703 6.952 10.965 1.00 93.31 135 GLU A C 1
ATOM 1118 O O . GLU A 1 135 ? -23.646 6.628 10.240 1.00 93.31 135 GLU A O 1
ATOM 1123 N N . ASP A 1 136 ? -21.446 7.013 10.523 1.00 93.81 136 ASP A N 1
ATOM 1124 C CA . ASP A 1 136 ? -21.078 6.789 9.123 1.00 93.81 136 ASP A CA 1
ATOM 1125 C C . ASP A 1 136 ? -21.455 5.371 8.661 1.00 93.81 136 ASP A C 1
ATOM 1127 O O . ASP A 1 136 ? -22.002 5.176 7.572 1.00 93.81 136 ASP A O 1
ATOM 1131 N N . ALA A 1 137 ? -21.231 4.366 9.513 1.00 89.88 137 ALA A N 1
ATOM 1132 C CA . ALA A 1 137 ? -21.632 2.992 9.230 1.00 89.88 137 ALA A CA 1
ATOM 1133 C C . ALA A 1 137 ? -23.160 2.848 9.109 1.00 89.88 137 ALA A C 1
ATOM 1135 O O . ALA A 1 137 ? -23.647 2.152 8.214 1.00 89.88 137 ALA A O 1
ATOM 1136 N N . ALA A 1 138 ? -23.930 3.511 9.979 1.00 89.50 138 ALA A N 1
ATOM 1137 C CA . ALA A 1 138 ? -25.390 3.470 9.932 1.00 89.50 138 ALA A CA 1
ATOM 1138 C C . ALA A 1 138 ? -25.945 4.127 8.659 1.00 89.50 138 ALA A C 1
ATOM 1140 O O . ALA A 1 138 ? -26.846 3.566 8.029 1.00 89.50 138 ALA A O 1
ATOM 1141 N N . GLN A 1 139 ? -25.390 5.273 8.252 1.00 88.62 139 GLN A N 1
ATOM 1142 C CA . GLN A 1 139 ? -25.779 5.956 7.014 1.00 88.62 139 GLN A CA 1
ATOM 1143 C C . GLN A 1 139 ? -25.535 5.072 5.787 1.00 88.62 139 GLN A C 1
ATOM 1145 O O . GLN A 1 139 ? -26.411 4.959 4.928 1.00 88.62 139 GLN A O 1
ATOM 1150 N N . GLN A 1 140 ? -24.394 4.381 5.735 1.00 84.62 140 GLN A N 1
ATOM 1151 C CA . GLN A 1 140 ? -24.066 3.513 4.607 1.00 84.62 140 GLN A CA 1
ATOM 1152 C C . GLN A 1 140 ? -25.018 2.312 4.493 1.00 84.62 140 GLN A C 1
ATOM 1154 O O . GLN A 1 140 ? -25.465 1.959 3.400 1.00 84.62 140 GLN A O 1
ATOM 1159 N N . VAL A 1 141 ? -25.400 1.707 5.622 1.00 80.06 141 VAL A N 1
ATOM 1160 C CA . VAL A 1 141 ? -26.395 0.621 5.636 1.00 80.06 141 VAL A CA 1
ATOM 1161 C C . VAL A 1 141 ? -27.773 1.127 5.202 1.00 80.06 141 VAL A C 1
ATOM 1163 O O . VAL A 1 141 ? -28.453 0.459 4.425 1.00 80.06 141 VAL A O 1
ATOM 1166 N N . GLN A 1 142 ? -28.191 2.311 5.655 1.00 76.75 142 GLN A N 1
ATOM 1167 C CA . GLN A 1 142 ? -29.473 2.900 5.252 1.00 76.75 142 GLN A CA 1
ATOM 1168 C C . GLN A 1 142 ? -29.513 3.244 3.760 1.00 76.75 142 GLN A C 1
ATOM 1170 O O . GLN A 1 142 ? -30.516 2.963 3.104 1.00 76.75 142 GLN A O 1
ATOM 1175 N N . GLY A 1 143 ? -28.426 3.791 3.211 1.00 70.94 143 GLY A N 1
ATOM 1176 C CA . GLY A 1 143 ? -28.291 4.050 1.777 1.00 70.94 143 GLY A CA 1
ATOM 1177 C C . GLY A 1 143 ? -28.390 2.770 0.946 1.00 70.94 143 GLY A C 1
ATOM 1178 O O . GLY A 1 143 ? -29.134 2.728 -0.031 1.00 70.94 143 GLY A O 1
ATOM 1179 N N . ALA A 1 144 ? -27.730 1.693 1.386 1.00 68.12 144 ALA A N 1
ATOM 1180 C CA . ALA A 1 144 ? -27.815 0.389 0.730 1.00 68.12 144 ALA A CA 1
ATOM 1181 C C . ALA A 1 144 ? -29.231 -0.215 0.777 1.00 68.12 144 ALA A C 1
ATOM 1183 O O . ALA A 1 144 ? -29.671 -0.829 -0.191 1.00 68.12 144 ALA A O 1
ATOM 1184 N N . VAL A 1 145 ? -29.969 -0.034 1.878 1.00 61.41 145 VAL A N 1
ATOM 1185 C CA . VAL A 1 145 ? -31.356 -0.520 2.008 1.00 61.41 145 VAL A CA 1
ATOM 1186 C C . VAL A 1 145 ? -32.341 0.338 1.203 1.00 61.41 145 VAL A C 1
ATOM 1188 O O . VAL A 1 145 ? -33.307 -0.197 0.663 1.00 61.41 145 VAL A O 1
ATOM 1191 N N . GLY A 1 146 ? -32.095 1.645 1.075 1.00 54.81 146 GLY A N 1
ATOM 1192 C CA . GLY A 1 146 ? -32.919 2.559 0.276 1.00 54.81 146 GLY A CA 1
ATOM 1193 C C . GLY A 1 146 ? -32.820 2.340 -1.239 1.00 54.81 146 GLY A C 1
ATOM 1194 O O . GLY A 1 146 ? -33.790 2.602 -1.949 1.00 54.81 146 GLY A O 1
ATOM 1195 N N . ASP A 1 147 ? -31.688 1.821 -1.728 1.00 50.66 147 ASP A N 1
ATOM 1196 C CA . ASP A 1 147 ? -31.468 1.490 -3.147 1.00 50.66 147 ASP A CA 1
ATOM 1197 C C . ASP A 1 147 ? -32.054 0.117 -3.543 1.00 50.66 147 ASP A C 1
ATOM 1199 O O . ASP A 1 147 ? -32.279 -0.177 -4.719 1.00 50.66 147 ASP A O 1
ATOM 1203 N N . VAL A 1 148 ? -32.431 -0.713 -2.561 1.00 48.00 148 VAL A N 1
ATOM 1204 C CA . VAL A 1 148 ? -33.310 -1.875 -2.779 1.00 48.00 148 VAL A CA 1
ATOM 1205 C C . VAL A 1 148 ? -34.755 -1.378 -2.848 1.00 48.00 148 VAL A C 1
ATOM 1207 O O . VAL A 1 148 ? -35.601 -1.648 -1.994 1.00 48.00 148 VAL A O 1
ATOM 1210 N N . GLY A 1 149 ? -35.033 -0.597 -3.890 1.00 45.19 149 GLY A N 1
ATOM 1211 C CA . GLY A 1 149 ? -36.350 -0.066 -4.186 1.00 45.19 149 GLY A CA 1
ATOM 1212 C C . GLY A 1 149 ? -37.383 -1.184 -4.286 1.00 45.19 149 GLY A C 1
ATOM 1213 O O . GLY A 1 149 ? -37.359 -2.015 -5.196 1.00 45.19 149 GLY A O 1
ATOM 1214 N N . VAL A 1 150 ? -38.327 -1.155 -3.349 1.00 53.16 150 VAL A N 1
ATOM 1215 C CA . VAL A 1 150 ? -39.659 -1.748 -3.442 1.00 53.16 150 VAL A CA 1
ATOM 1216 C C . VAL A 1 150 ? -40.194 -1.523 -4.860 1.00 53.16 150 VAL A C 1
ATOM 1218 O O . VAL A 1 150 ? -40.605 -0.417 -5.205 1.00 53.16 150 VAL A O 1
ATOM 1221 N N . ARG A 1 151 ? -40.184 -2.558 -5.710 1.00 44.69 151 ARG A N 1
ATOM 1222 C CA . ARG A 1 151 ? -40.934 -2.531 -6.971 1.00 44.69 151 ARG A CA 1
ATOM 1223 C C . ARG A 1 151 ? -42.420 -2.566 -6.599 1.00 44.69 151 ARG A C 1
ATOM 1225 O O . ARG A 1 151 ? -42.853 -3.589 -6.064 1.00 44.69 151 ARG A O 1
ATOM 1232 N N . PRO A 1 152 ? -43.215 -1.509 -6.850 1.00 56.19 152 PRO A N 1
ATOM 1233 C CA . PRO A 1 152 ? -44.658 -1.624 -6.700 1.00 56.19 152 PRO A CA 1
ATOM 1234 C C . PRO A 1 152 ? -45.170 -2.724 -7.648 1.00 56.19 152 PRO A C 1
ATOM 1236 O O . PRO A 1 152 ? -44.619 -2.888 -8.744 1.00 56.19 152 PRO A O 1
ATOM 1239 N N . PRO A 1 153 ? -46.180 -3.515 -7.239 1.00 53.31 153 PRO A N 1
ATOM 1240 C CA . PRO A 1 153 ? -46.702 -4.597 -8.063 1.00 53.31 153 PRO A CA 1
ATOM 1241 C C . PRO A 1 153 ? -47.200 -4.039 -9.400 1.00 53.31 153 PRO A C 1
ATOM 1243 O O . PRO A 1 153 ? -47.926 -3.044 -9.440 1.00 53.31 153 PRO A O 1
ATOM 1246 N N . LEU A 1 154 ? -46.770 -4.669 -10.498 1.00 57.50 154 LEU A N 1
ATOM 1247 C CA . LEU A 1 154 ? -47.180 -4.295 -11.850 1.00 57.50 154 LEU A CA 1
ATOM 1248 C C . LEU A 1 154 ? -48.714 -4.369 -11.964 1.00 57.50 154 LEU A C 1
ATOM 1250 O O . LEU A 1 154 ? -49.302 -5.352 -11.502 1.00 57.50 154 LEU A O 1
ATOM 1254 N N . PRO A 1 155 ? -49.371 -3.368 -12.579 1.00 58.72 155 PRO A N 1
ATOM 1255 C CA . PRO A 1 155 ? -50.810 -3.419 -12.792 1.00 58.72 155 PRO A CA 1
ATOM 1256 C C . PRO A 1 155 ? -51.171 -4.585 -13.729 1.00 58.72 155 PRO A C 1
ATOM 1258 O O . PRO A 1 155 ? -50.382 -4.922 -14.620 1.00 58.72 155 PRO A O 1
ATOM 1261 N N . PRO A 1 156 ? -52.352 -5.208 -13.557 1.00 46.19 156 PRO A N 1
ATOM 1262 C CA . PRO A 1 156 ? -52.769 -6.322 -14.395 1.00 46.19 156 PRO A CA 1
ATOM 1263 C C . PRO A 1 156 ? -52.924 -5.860 -15.846 1.00 46.19 156 PRO A C 1
ATOM 1265 O O . PRO A 1 156 ? -53.575 -4.853 -16.131 1.00 46.19 156 PRO A O 1
ATOM 1268 N N . SER A 1 157 ? -52.317 -6.606 -16.766 1.00 49.91 157 SER A N 1
ATOM 1269 C CA . SER A 1 157 ? -52.434 -6.379 -18.200 1.00 49.91 157 SER A CA 1
ATOM 1270 C C . SER A 1 157 ? -53.885 -6.576 -18.636 1.00 49.91 157 SER A C 1
ATOM 1272 O O . SER A 1 157 ? -54.439 -7.673 -18.558 1.00 49.91 157 SER A O 1
ATOM 1274 N N . SER A 1 158 ? -54.517 -5.508 -19.121 1.00 44.78 158 SER A N 1
ATOM 1275 C CA . SER A 1 158 ? -55.793 -5.600 -19.816 1.00 44.78 158 SER A CA 1
ATOM 1276 C C . SER A 1 158 ? -55.565 -6.294 -21.159 1.00 44.78 158 SER A C 1
ATOM 1278 O O . SER A 1 158 ? -55.096 -5.709 -22.132 1.00 44.78 158 SER A O 1
ATOM 1280 N N . SER A 1 159 ? -55.882 -7.584 -21.209 1.00 43.84 159 SER A N 1
ATOM 1281 C CA . SER A 1 159 ? -55.951 -8.357 -22.442 1.00 43.84 159 SER A CA 1
ATOM 1282 C C . SER A 1 159 ? -57.133 -7.876 -23.286 1.00 43.84 159 SER A C 1
ATOM 1284 O O . SER A 1 159 ? -58.253 -8.371 -23.158 1.00 43.84 159 SER A O 1
ATOM 1286 N N . SER A 1 160 ? -56.895 -6.909 -24.167 1.00 49.38 160 SER A N 1
ATOM 1287 C CA . SER A 1 160 ? -57.783 -6.587 -25.282 1.00 49.38 160 SER A CA 1
ATOM 1288 C C . SER A 1 160 ? -57.564 -7.603 -26.409 1.00 49.38 160 SER A C 1
ATOM 1290 O O . SER A 1 160 ? -56.794 -7.377 -27.336 1.00 49.38 160 SER A O 1
ATOM 1292 N N . SER A 1 161 ? -58.242 -8.752 -26.331 1.00 44.53 161 SER A N 1
ATOM 1293 C CA . SER A 1 161 ? -58.424 -9.625 -27.499 1.00 44.53 161 SER A CA 1
ATOM 1294 C C . SER A 1 161 ? -59.656 -9.176 -28.277 1.00 44.53 161 SER A C 1
ATOM 1296 O O . SER A 1 161 ? -60.799 -9.420 -27.895 1.00 44.53 161 SER A O 1
ATOM 1298 N N . SER A 1 162 ? -59.391 -8.483 -29.376 1.00 43.50 162 SER A N 1
ATOM 1299 C CA . SER A 1 162 ? -60.320 -8.162 -30.450 1.00 43.50 162 SER A CA 1
ATOM 1300 C C . SER A 1 162 ? -60.896 -9.449 -31.052 1.00 43.50 162 SER A C 1
ATOM 1302 O O . SER A 1 162 ? -60.209 -10.214 -31.723 1.00 43.50 162 SER A O 1
ATOM 1304 N N . SER A 1 163 ? -62.186 -9.685 -30.814 1.00 42.91 163 SER A N 1
ATOM 1305 C CA . SER A 1 163 ? -62.945 -10.752 -31.464 1.00 42.91 163 SER A CA 1
ATOM 1306 C C . SER A 1 163 ? -63.266 -10.330 -32.903 1.00 42.91 163 SER A C 1
ATOM 1308 O O . SER A 1 163 ? -64.116 -9.469 -33.138 1.00 42.91 163 SER A O 1
ATOM 1310 N N . ILE A 1 164 ? -62.544 -10.901 -33.870 1.00 45.47 164 ILE A N 1
ATOM 1311 C CA . ILE A 1 164 ? -62.852 -10.782 -35.299 1.00 45.47 164 ILE A CA 1
ATOM 1312 C C . ILE A 1 164 ? -64.108 -11.613 -35.574 1.00 45.47 164 ILE A C 1
ATOM 1314 O O . ILE A 1 164 ? -64.122 -12.832 -35.412 1.00 45.47 164 ILE A O 1
ATOM 1318 N N . ARG A 1 165 ? -65.178 -10.925 -35.973 1.00 45.09 165 ARG A N 1
ATOM 1319 C CA . ARG A 1 165 ? -66.462 -11.506 -36.367 1.00 45.09 165 ARG A CA 1
ATOM 1320 C C . ARG A 1 165 ? -66.372 -11.945 -37.835 1.00 45.09 165 ARG A C 1
ATOM 1322 O O . ARG A 1 165 ? -66.172 -11.106 -38.707 1.00 45.09 165 ARG A O 1
ATOM 1329 N N . VAL A 1 166 ? -66.531 -13.239 -38.104 1.00 50.53 166 VAL A N 1
ATOM 1330 C CA . VAL A 1 166 ? -66.726 -13.787 -39.459 1.00 50.53 166 VAL A CA 1
ATOM 1331 C C . VAL A 1 166 ? -68.235 -13.876 -39.722 1.00 50.53 166 VAL A C 1
ATOM 1333 O O . VAL A 1 166 ? -68.929 -14.468 -38.893 1.00 50.53 166 VAL A O 1
ATOM 1336 N N . PRO A 1 167 ? -68.781 -13.324 -40.820 1.00 53.62 167 PRO A N 1
ATOM 1337 C CA . PRO A 1 167 ? -70.165 -13.576 -41.200 1.00 53.62 167 PRO A CA 1
ATOM 1338 C C . PRO A 1 167 ? -70.273 -14.762 -42.172 1.00 53.62 167 PRO A C 1
ATOM 1340 O O . PRO A 1 167 ? -69.556 -14.842 -43.169 1.00 53.62 167 PRO A O 1
ATOM 1343 N N . LEU A 1 168 ? -71.200 -15.673 -41.870 1.00 45.56 168 LEU A N 1
ATOM 1344 C CA . LEU A 1 168 ? -71.706 -16.715 -42.764 1.00 45.56 168 LEU A CA 1
ATOM 1345 C C . LEU A 1 168 ? -72.884 -16.161 -43.590 1.00 45.56 168 LEU A C 1
ATOM 1347 O O . LEU A 1 168 ? -73.866 -15.718 -43.004 1.00 45.56 168 LEU A O 1
ATOM 1351 N N . GLY A 1 169 ? -72.727 -16.214 -44.919 1.00 52.53 169 GLY A N 1
ATOM 1352 C CA . GLY A 1 169 ? -73.705 -16.387 -46.014 1.00 52.53 169 GLY A CA 1
ATOM 1353 C C . GLY A 1 169 ? -75.090 -15.719 -45.994 1.00 52.53 169 GLY A C 1
ATOM 1354 O O . GLY A 1 169 ? -75.888 -15.972 -45.098 1.00 52.53 169 GLY A O 1
ATOM 1355 N N . GLN A 1 170 ? -75.429 -15.031 -47.093 1.00 40.59 170 GLN A N 1
ATOM 1356 C CA . GLN A 1 170 ? -76.251 -15.581 -48.192 1.00 40.59 170 GLN A CA 1
ATOM 1357 C C . GLN A 1 170 ? -75.786 -15.002 -49.531 1.00 40.59 170 GLN A C 1
ATOM 1359 O O . GLN A 1 170 ? -75.294 -13.851 -49.518 1.00 40.59 170 GLN A O 1
#

Radius of gyration: 30.35 Å; chains: 1; bounding box: 106×32×73 Å

InterPro domains:
  IPR037104 Annexin superfamily [G3DSA:1.10.220.10] (84-151)
  IPR037104 Annexin superfamily [SSF47874] (5-145)